Protein AF-A0A0C2MHC3-F1 (afdb_monomer)

Sequence (110 aa):
MTCSKAQGFFVLFLKLIKSSDILVSFDLDQLIDSIQKCISYEPNKVLFINENGMYNFYNYCRNHMTNITSKFWNLCIKIFEEVYVERSSLCPVKLTENVKEIMNNYSFHK

Solvent-accessible surface area (backbone atoms only — not comparable to full-atom values): 6542 Å² total; per-residue (Å²): 133,72,50,79,82,46,48,64,57,49,55,51,49,55,53,51,36,64,43,89,74,74,78,82,90,67,64,61,68,61,48,51,57,48,49,57,52,47,41,72,31,64,72,47,33,42,52,37,60,45,65,38,38,68,62,30,44,46,65,53,41,56,96,65,38,86,87,42,50,69,60,52,52,53,51,51,47,46,64,74,70,73,49,94,67,62,71,84,72,51,49,70,68,42,47,52,50,46,51,50,52,52,46,61,75,58,70,73,77,121

Structure (mmCIF, N/CA/C/O backbone):
data_AF-A0A0C2MHC3-F1
#
_entry.id   AF-A0A0C2MHC3-F1
#
loop_
_atom_site.group_PDB
_atom_site.id
_atom_site.type_symbol
_atom_s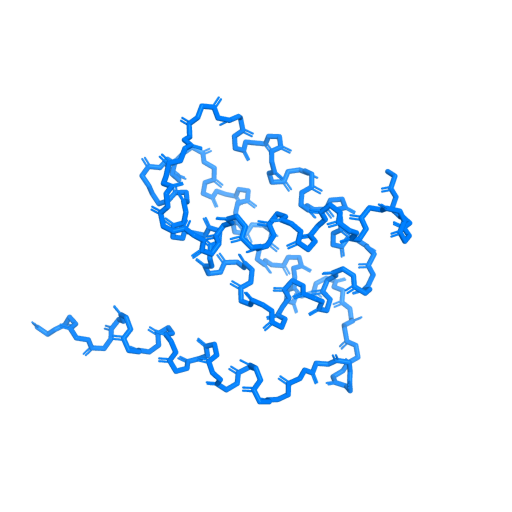ite.label_atom_id
_atom_site.label_alt_id
_atom_site.label_comp_id
_atom_site.label_asym_id
_atom_site.label_entity_id
_atom_site.label_seq_id
_atom_site.pdbx_PDB_ins_code
_atom_site.Cartn_x
_atom_site.Cartn_y
_atom_site.Cartn_z
_atom_site.occupancy
_atom_site.B_iso_or_equiv
_atom_site.auth_seq_id
_atom_site.auth_comp_id
_atom_site.auth_asym_id
_atom_site.auth_atom_id
_atom_site.pdbx_PDB_model_num
ATOM 1 N N . MET A 1 1 ? -9.801 12.149 -9.597 1.00 44.53 1 MET A N 1
ATOM 2 C CA . MET A 1 1 ? -11.175 11.681 -9.319 1.00 44.53 1 MET A CA 1
ATOM 3 C C . MET A 1 1 ? -11.137 10.938 -7.986 1.00 44.53 1 MET A C 1
ATOM 5 O O . MET A 1 1 ? -10.741 9.785 -7.953 1.00 44.53 1 MET A O 1
ATOM 9 N N . THR A 1 2 ? -11.396 11.631 -6.878 1.00 54.72 2 THR A N 1
ATOM 10 C CA . THR A 1 2 ? -11.173 11.146 -5.499 1.00 54.72 2 THR A CA 1
ATOM 11 C C . THR A 1 2 ? -12.511 11.032 -4.772 1.00 54.72 2 THR A C 1
ATOM 13 O O . THR A 1 2 ? -12.839 11.839 -3.908 1.00 54.72 2 THR A O 1
ATOM 16 N N . CYS A 1 3 ? -13.341 10.084 -5.204 1.00 65.94 3 CYS A N 1
ATOM 17 C CA . CYS A 1 3 ? -14.658 9.827 -4.620 1.00 65.94 3 CYS A CA 1
ATOM 18 C C . CYS A 1 3 ? -14.883 8.320 -4.446 1.00 65.94 3 CYS A C 1
ATOM 20 O O . CYS A 1 3 ? -14.125 7.518 -4.995 1.00 65.94 3 CYS A O 1
ATOM 22 N N . SER A 1 4 ? -15.942 7.937 -3.727 1.00 68.75 4 SER A N 1
ATOM 23 C CA . SER A 1 4 ? -16.347 6.543 -3.460 1.00 68.75 4 SER A CA 1
ATOM 24 C C . SER A 1 4 ? -16.314 5.618 -4.687 1.00 68.75 4 SER A C 1
ATOM 26 O O . SER A 1 4 ? -16.026 4.432 -4.564 1.00 68.75 4 SER A O 1
ATOM 28 N N . LYS A 1 5 ? -16.510 6.160 -5.897 1.00 71.56 5 LYS A N 1
ATOM 29 C CA . LYS A 1 5 ? -16.413 5.417 -7.167 1.00 71.56 5 LYS A CA 1
ATOM 30 C C . LYS A 1 5 ? -15.029 4.799 -7.414 1.00 71.56 5 LYS A C 1
ATOM 32 O O . LYS A 1 5 ? -14.943 3.743 -8.029 1.00 71.56 5 LYS A O 1
ATOM 37 N N . ALA A 1 6 ? -13.954 5.428 -6.934 1.00 79.38 6 ALA A N 1
ATOM 38 C CA . ALA A 1 6 ? -12.589 4.917 -7.076 1.00 79.38 6 ALA A CA 1
ATOM 39 C C . ALA A 1 6 ? -12.231 3.857 -6.019 1.00 79.38 6 ALA A C 1
ATOM 41 O O . ALA A 1 6 ? -11.255 3.132 -6.192 1.00 79.38 6 ALA A O 1
ATOM 42 N N . GLN A 1 7 ? -13.018 3.733 -4.944 1.00 84.56 7 GLN A N 1
ATOM 43 C CA . GLN A 1 7 ? -12.733 2.809 -3.845 1.00 84.56 7 GLN A CA 1
ATOM 44 C C . GLN A 1 7 ? -12.787 1.347 -4.303 1.00 84.56 7 GLN A C 1
ATOM 46 O O . GLN A 1 7 ? -11.919 0.563 -3.938 1.00 84.56 7 GLN A O 1
ATOM 51 N N . GLY A 1 8 ? -13.751 0.987 -5.158 1.00 86.38 8 GLY A N 1
ATOM 52 C CA . GLY A 1 8 ? -13.845 -0.368 -5.712 1.00 86.38 8 GLY A CA 1
ATOM 53 C C . GLY A 1 8 ? -12.607 -0.756 -6.525 1.00 86.38 8 GLY A C 1
ATOM 54 O O . GLY A 1 8 ? -12.047 -1.832 -6.324 1.00 86.38 8 GLY A O 1
ATOM 55 N N . PHE A 1 9 ? -12.125 0.152 -7.378 1.00 86.12 9 PHE A N 1
ATOM 56 C CA . PHE A 1 9 ? -10.872 -0.046 -8.111 1.00 86.12 9 PHE A CA 1
ATOM 57 C C . PHE A 1 9 ? -9.681 -0.174 -7.159 1.00 86.12 9 PHE A C 1
ATOM 59 O O . PHE A 1 9 ? -8.845 -1.055 -7.326 1.00 86.12 9 PHE A O 1
ATOM 66 N N . PHE A 1 10 ? -9.625 0.663 -6.126 1.00 88.19 10 PHE A N 1
ATOM 67 C CA . PHE A 1 10 ? -8.535 0.647 -5.160 1.00 88.19 10 PHE A CA 1
ATOM 68 C C . PHE A 1 10 ? -8.491 -0.651 -4.334 1.00 88.19 10 PHE A C 1
ATOM 70 O O . PHE A 1 10 ? -7.416 -1.189 -4.090 1.00 88.19 10 PHE A O 1
ATOM 77 N N . VAL A 1 11 ? -9.651 -1.219 -3.985 1.00 90.69 11 VAL A N 1
ATOM 78 C CA . VAL A 1 11 ? -9.752 -2.556 -3.371 1.00 90.69 11 VAL A CA 1
ATOM 79 C C . VAL A 1 11 ? -9.212 -3.638 -4.311 1.00 90.69 11 VAL A C 1
ATOM 81 O O . VAL A 1 11 ? -8.486 -4.524 -3.867 1.00 90.69 11 VAL A O 1
ATOM 84 N N . LEU A 1 12 ? -9.557 -3.588 -5.603 1.00 90.38 12 LEU A N 1
ATOM 85 C CA . LEU A 1 12 ? -9.036 -4.536 -6.595 1.00 90.38 12 LEU A CA 1
ATOM 86 C C . LEU A 1 12 ? -7.520 -4.400 -6.756 1.00 90.38 12 LEU A C 1
ATOM 88 O O . LEU A 1 12 ? -6.819 -5.406 -6.772 1.00 90.38 12 LEU A O 1
ATOM 92 N N . PHE A 1 13 ? -7.018 -3.167 -6.803 1.00 90.12 13 PHE A N 1
ATOM 93 C CA . PHE A 1 13 ? -5.590 -2.876 -6.844 1.00 90.12 13 PHE A CA 1
ATOM 94 C C . PHE A 1 13 ? -4.851 -3.451 -5.627 1.00 90.12 13 PHE A C 1
ATOM 96 O O . PHE A 1 13 ? -3.838 -4.122 -5.796 1.00 90.12 13 PHE A O 1
ATOM 103 N N . LEU A 1 14 ? -5.377 -3.264 -4.414 1.00 92.25 14 LEU A N 1
ATOM 104 C CA . LEU A 1 14 ? -4.791 -3.825 -3.192 1.00 92.25 14 LEU A CA 1
ATOM 105 C C . LEU A 1 14 ? -4.730 -5.358 -3.218 1.00 92.25 14 LEU A C 1
ATOM 107 O O . LEU A 1 14 ? -3.743 -5.946 -2.783 1.00 92.25 14 LEU A O 1
ATOM 111 N N . LYS A 1 15 ? -5.760 -6.011 -3.766 1.00 91.44 15 LYS A N 1
ATOM 112 C CA . LYS A 1 15 ? -5.753 -7.466 -3.975 1.00 91.44 15 LYS A CA 1
ATOM 113 C C . LYS A 1 15 ? -4.710 -7.890 -5.008 1.00 91.44 15 LYS A C 1
ATOM 115 O O . LYS A 1 15 ? -4.040 -8.893 -4.791 1.00 91.44 15 LYS A O 1
ATOM 120 N N . LEU A 1 16 ? -4.562 -7.125 -6.091 1.00 89.12 16 LEU A N 1
ATOM 121 C CA . LEU A 1 16 ? -3.579 -7.385 -7.143 1.00 89.12 16 LEU A CA 1
ATOM 122 C C . LEU A 1 16 ? -2.148 -7.324 -6.601 1.00 89.12 16 LEU A C 1
ATOM 124 O O . LEU A 1 16 ? -1.399 -8.276 -6.769 1.00 89.12 16 LEU A O 1
ATOM 128 N N . ILE A 1 17 ? -1.771 -6.254 -5.898 1.00 89.56 17 ILE A N 1
ATOM 129 C CA . ILE A 1 17 ? -0.399 -6.128 -5.366 1.00 89.56 17 ILE A CA 1
ATOM 130 C C . ILE A 1 17 ? -0.085 -7.140 -4.257 1.00 89.56 17 ILE A C 1
ATOM 132 O O . ILE A 1 17 ? 1.076 -7.334 -3.914 1.00 89.56 17 ILE A O 1
ATOM 136 N N . LYS A 1 18 ? -1.114 -7.774 -3.681 1.00 88.81 18 LYS A N 1
ATOM 137 C CA . LYS A 1 18 ? -0.972 -8.873 -2.720 1.00 88.81 18 LYS A CA 1
ATOM 138 C C . LYS A 1 18 ? -0.809 -10.233 -3.406 1.00 88.81 18 LYS A C 1
ATOM 140 O O . LYS A 1 18 ? -0.285 -11.157 -2.792 1.00 88.81 18 LYS A O 1
ATOM 145 N N . SER A 1 19 ? -1.254 -10.378 -4.657 1.00 82.19 19 SER A N 1
ATOM 146 C CA . SER A 1 19 ? -0.963 -11.570 -5.453 1.00 82.19 19 SER A CA 1
ATOM 147 C C . SER A 1 19 ? 0.467 -11.499 -5.982 1.00 82.19 19 SER A C 1
ATOM 149 O O . SER A 1 19 ? 0.867 -10.506 -6.581 1.00 82.19 19 SER A O 1
ATOM 151 N N . SER A 1 20 ? 1.243 -12.556 -5.754 1.00 65.06 20 SER A N 1
ATOM 152 C CA . SER A 1 20 ? 2.667 -12.649 -6.109 1.00 65.06 20 SER A CA 1
ATOM 153 C C . SER A 1 20 ? 2.941 -12.732 -7.617 1.00 65.06 20 SER A C 1
ATOM 155 O O . SER A 1 20 ? 4.089 -12.925 -8.018 1.00 65.06 20 SER A O 1
ATOM 157 N N . ASP A 1 21 ? 1.908 -12.616 -8.452 1.00 69.50 21 ASP A N 1
ATOM 158 C CA . ASP A 1 21 ? 2.024 -12.673 -9.903 1.00 69.50 21 ASP A CA 1
ATOM 159 C C . ASP A 1 21 ? 2.518 -11.324 -10.423 1.00 69.50 21 ASP A C 1
ATOM 161 O O . ASP A 1 21 ? 1.759 -10.387 -10.675 1.00 69.50 21 ASP A O 1
ATOM 165 N N . ILE A 1 22 ? 3.841 -11.233 -10.552 1.00 65.56 22 ILE A N 1
ATOM 166 C CA . ILE A 1 22 ? 4.545 -10.073 -11.092 1.00 65.56 22 ILE A CA 1
ATOM 167 C C . ILE A 1 22 ? 4.185 -9.940 -12.577 1.00 65.56 22 ILE A C 1
ATOM 169 O O . ILE A 1 22 ? 4.819 -10.520 -13.456 1.00 65.56 22 ILE A O 1
ATOM 173 N N . LEU A 1 23 ? 3.164 -9.141 -12.865 1.00 65.25 23 LEU A N 1
ATOM 174 C CA . LEU A 1 23 ? 2.857 -8.654 -14.204 1.00 65.25 23 LEU A CA 1
ATOM 1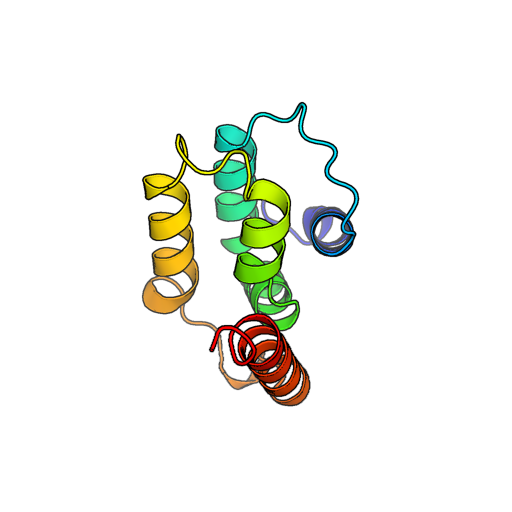75 C C . LEU A 1 23 ? 3.331 -7.205 -14.264 1.00 65.25 23 LEU A C 1
ATOM 177 O O . LEU A 1 23 ? 2.601 -6.298 -13.868 1.00 65.25 23 LEU A O 1
ATOM 181 N N . VAL A 1 24 ? 4.567 -6.948 -14.694 1.00 63.38 24 VAL A N 1
ATOM 182 C CA . VAL A 1 24 ? 5.073 -5.565 -14.751 1.00 63.38 24 VAL A CA 1
ATOM 183 C C . VAL A 1 24 ? 5.459 -5.194 -16.176 1.00 63.38 24 VAL A C 1
ATOM 185 O O . VAL A 1 24 ? 6.622 -5.193 -16.561 1.00 63.38 24 VAL A O 1
ATOM 188 N N . SER A 1 25 ? 4.434 -4.837 -16.951 1.00 71.12 25 SER A N 1
ATOM 189 C CA . SER A 1 25 ? 4.552 -3.963 -18.126 1.00 71.12 25 SER A CA 1
ATOM 190 C C . SER A 1 25 ? 4.004 -2.552 -17.850 1.00 71.12 25 SER A C 1
ATOM 192 O O . SER A 1 25 ? 3.761 -1.794 -18.786 1.00 71.12 25 SER A O 1
ATOM 194 N N . PHE A 1 26 ? 3.732 -2.211 -16.585 1.00 76.38 26 PHE A N 1
ATOM 195 C CA . PHE A 1 26 ? 3.112 -0.941 -16.202 1.00 76.38 26 PHE A CA 1
ATOM 196 C C . PHE A 1 26 ? 4.156 0.135 -15.907 1.00 76.38 26 PHE A C 1
ATOM 198 O O . PHE A 1 26 ? 5.216 -0.144 -15.347 1.00 76.38 26 PHE A O 1
ATOM 205 N N . ASP A 1 27 ? 3.812 1.380 -16.227 1.00 86.44 27 ASP A N 1
ATOM 206 C CA . ASP A 1 27 ? 4.575 2.551 -15.812 1.00 86.44 27 ASP A CA 1
ATOM 207 C C . ASP A 1 27 ? 4.405 2.772 -14.298 1.00 86.44 27 ASP A C 1
ATOM 209 O O . ASP A 1 27 ? 3.366 3.239 -13.818 1.00 86.44 27 ASP A O 1
ATOM 213 N N . LEU A 1 28 ? 5.431 2.391 -13.534 1.00 86.88 28 LEU A N 1
ATOM 214 C CA . LEU A 1 28 ? 5.439 2.500 -12.075 1.00 86.88 28 LEU A CA 1
ATOM 215 C C . LEU A 1 28 ? 5.404 3.948 -11.583 1.00 86.88 28 LEU A C 1
ATOM 217 O O . LEU A 1 28 ? 4.917 4.205 -10.481 1.00 86.88 28 LEU A O 1
ATOM 221 N N . ASP A 1 29 ? 5.892 4.886 -12.391 1.00 87.94 29 ASP A N 1
ATOM 222 C CA . ASP A 1 29 ? 5.889 6.306 -12.066 1.00 87.94 29 ASP A CA 1
ATOM 223 C C . ASP A 1 29 ? 4.449 6.834 -12.023 1.00 87.94 29 ASP A C 1
ATOM 225 O O . ASP A 1 29 ? 3.993 7.384 -11.015 1.00 87.94 29 ASP A O 1
ATOM 229 N N . GLN A 1 30 ? 3.686 6.534 -13.079 1.00 89.25 30 GLN A N 1
ATOM 230 C CA . GLN A 1 30 ? 2.259 6.856 -13.163 1.00 89.25 30 GLN A CA 1
ATOM 231 C C . GLN A 1 30 ? 1.426 6.110 -12.119 1.00 89.25 30 GLN A C 1
ATOM 233 O O . GLN A 1 30 ? 0.421 6.638 -11.624 1.00 89.25 30 GLN A O 1
ATOM 238 N N . LEU A 1 31 ? 1.825 4.884 -11.770 1.00 89.19 31 LEU A N 1
ATOM 239 C CA . LEU A 1 31 ? 1.150 4.103 -10.741 1.00 89.19 31 LEU A CA 1
ATOM 240 C C . LEU A 1 31 ? 1.299 4.753 -9.362 1.00 89.19 31 LEU A C 1
ATOM 242 O O . LEU A 1 31 ? 0.294 4.920 -8.672 1.00 89.19 31 LEU A O 1
ATOM 246 N N . ILE A 1 32 ? 2.506 5.186 -8.979 1.00 90.62 32 ILE A N 1
ATOM 247 C CA . ILE A 1 32 ? 2.723 5.908 -7.714 1.00 90.62 32 ILE A CA 1
ATOM 248 C C . ILE A 1 32 ? 1.909 7.202 -7.681 1.00 90.62 32 ILE A C 1
ATOM 250 O O . ILE A 1 32 ? 1.221 7.465 -6.692 1.00 90.62 32 IL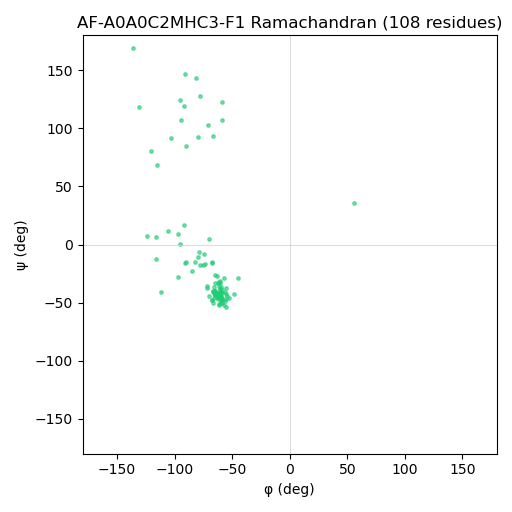E A O 1
ATOM 254 N N . ASP A 1 33 ? 1.915 7.977 -8.766 1.00 90.75 33 ASP A N 1
ATOM 255 C CA . ASP A 1 33 ? 1.134 9.213 -8.853 1.00 90.75 33 ASP A CA 1
ATOM 256 C C . ASP A 1 33 ? -0.379 8.941 -8.714 1.00 90.75 33 ASP A C 1
ATOM 258 O O . ASP A 1 33 ? -1.119 9.729 -8.113 1.00 90.75 33 ASP A O 1
ATOM 262 N N . SER A 1 34 ? -0.852 7.808 -9.242 1.00 90.44 34 SER A N 1
ATOM 263 C CA . SER A 1 34 ? -2.245 7.365 -9.118 1.00 90.44 34 SER A CA 1
ATOM 264 C C . SER A 1 34 ? -2.585 6.936 -7.694 1.00 90.44 34 SER A C 1
ATOM 266 O O . SER A 1 34 ? -3.613 7.359 -7.164 1.00 90.44 34 SER A O 1
ATOM 268 N N . ILE A 1 35 ? -1.704 6.172 -7.039 1.00 91.38 35 ILE A N 1
ATOM 269 C CA . ILE A 1 35 ? -1.853 5.801 -5.627 1.00 91.38 35 ILE A CA 1
ATOM 270 C C . ILE A 1 35 ? -1.912 7.062 -4.772 1.00 91.38 35 ILE A C 1
ATOM 272 O O . ILE A 1 35 ? -2.846 7.197 -3.984 1.00 91.38 35 ILE A O 1
ATOM 276 N N . GLN A 1 36 ? -0.993 8.014 -4.978 1.00 91.00 36 GLN A N 1
ATOM 277 C CA . GLN A 1 36 ? -0.953 9.277 -4.238 1.00 91.00 36 GLN A CA 1
ATOM 278 C C . GLN A 1 36 ? -2.284 10.037 -4.343 1.00 91.00 36 GLN A C 1
ATOM 280 O O . GLN A 1 36 ? -2.790 10.547 -3.343 1.00 91.00 36 GLN A O 1
ATOM 285 N N . LYS A 1 37 ? -2.887 10.082 -5.537 1.00 89.19 37 LYS A N 1
ATOM 286 C CA . LYS A 1 37 ? -4.221 10.671 -5.736 1.00 89.19 37 LYS A CA 1
ATOM 287 C C . LYS A 1 37 ? -5.313 9.863 -5.033 1.00 89.19 37 LYS A C 1
ATOM 289 O O . LYS A 1 37 ? -6.218 10.451 -4.460 1.00 89.19 37 LYS A O 1
ATOM 294 N N . CYS A 1 38 ? -5.263 8.533 -5.061 1.00 90.06 38 CYS A N 1
ATOM 295 C CA . CYS A 1 38 ? -6.268 7.696 -4.404 1.00 90.06 38 CYS A CA 1
ATOM 296 C C . CYS A 1 38 ? -6.258 7.850 -2.880 1.00 90.06 38 CYS A C 1
ATOM 298 O O . CYS A 1 38 ? -7.333 7.966 -2.290 1.00 90.06 38 CYS A O 1
ATOM 300 N N . ILE A 1 39 ? -5.077 7.884 -2.259 1.00 89.38 39 ILE A N 1
ATOM 301 C CA . ILE A 1 39 ? -4.919 7.999 -0.800 1.00 89.38 39 ILE A CA 1
ATOM 302 C C . ILE A 1 39 ? -5.103 9.428 -0.277 1.00 89.38 39 ILE A C 1
ATOM 304 O O . ILE A 1 39 ? -5.122 9.631 0.932 1.00 89.38 39 ILE A O 1
ATOM 308 N N . SER A 1 40 ? -5.258 10.432 -1.147 1.00 88.00 40 SER A N 1
ATOM 309 C CA . SER A 1 40 ? -5.667 11.766 -0.692 1.00 88.00 40 SER A CA 1
ATOM 310 C C . SER A 1 40 ? -7.109 11.770 -0.164 1.00 88.00 40 SER A C 1
ATOM 312 O O . SER A 1 40 ? -7.527 12.728 0.477 1.00 88.00 40 SER A O 1
ATOM 314 N N . TYR A 1 41 ? -7.885 10.717 -0.452 1.00 87.75 41 TYR A N 1
ATOM 315 C CA . TYR A 1 41 ? -9.173 10.453 0.175 1.00 87.75 41 TYR A CA 1
ATOM 316 C C . TYR A 1 41 ? -8.976 9.556 1.401 1.00 87.75 41 TYR A C 1
ATOM 318 O O . TYR A 1 41 ? -8.498 8.427 1.275 1.00 87.75 41 TYR A O 1
ATOM 326 N N . GLU A 1 42 ? -9.356 10.052 2.579 1.00 88.38 42 GLU A N 1
ATOM 327 C CA . GLU A 1 42 ? -9.052 9.415 3.870 1.00 88.38 42 GLU A CA 1
ATOM 328 C C . GLU A 1 42 ? -9.506 7.942 3.959 1.00 88.38 42 GLU A C 1
ATOM 330 O O . GLU A 1 42 ? -8.662 7.105 4.288 1.00 88.38 42 GLU A O 1
ATOM 335 N N . PRO A 1 43 ? -10.720 7.549 3.518 1.00 89.81 43 PRO A N 1
ATOM 336 C CA . PRO A 1 43 ? -11.133 6.144 3.569 1.00 89.81 43 PRO A CA 1
ATOM 337 C C . PRO A 1 43 ? -10.266 5.209 2.721 1.00 89.81 43 PRO A C 1
ATOM 339 O O . PRO A 1 43 ? -10.028 4.059 3.092 1.00 89.81 43 PRO A O 1
ATOM 342 N N . ASN A 1 44 ? -9.751 5.695 1.587 1.00 90.62 44 ASN A N 1
ATOM 343 C CA . ASN A 1 44 ? -8.811 4.924 0.777 1.00 90.62 44 ASN A CA 1
ATOM 344 C C . ASN A 1 44 ? -7.452 4.829 1.471 1.00 90.62 44 ASN A C 1
ATOM 346 O O . ASN A 1 44 ? -6.824 3.777 1.423 1.00 90.62 44 ASN A O 1
ATOM 350 N N . LYS A 1 45 ? -6.999 5.895 2.141 1.00 90.31 45 LYS A N 1
ATOM 351 C CA . LYS A 1 45 ? -5.761 5.872 2.928 1.00 90.31 45 LYS A CA 1
ATOM 352 C C . LYS A 1 45 ? -5.846 4.864 4.075 1.00 90.31 45 LYS A C 1
ATOM 354 O O . LYS A 1 45 ? -4.942 4.046 4.223 1.00 90.31 45 LYS A O 1
ATOM 359 N N . VAL A 1 46 ? -6.943 4.874 4.834 1.00 91.44 46 VAL A N 1
ATOM 360 C CA . VAL A 1 46 ? -7.220 3.900 5.903 1.00 91.44 46 VAL A CA 1
ATOM 361 C C . VAL A 1 46 ? -7.181 2.481 5.360 1.00 91.44 46 VAL A C 1
ATOM 363 O O . VAL A 1 46 ? -6.510 1.616 5.922 1.00 91.44 46 VAL A O 1
ATOM 366 N N . LEU A 1 47 ? -7.866 2.243 4.240 1.00 92.25 47 LEU A N 1
ATOM 367 C CA . LEU A 1 47 ? -7.868 0.942 3.585 1.00 92.25 47 LEU A CA 1
ATOM 368 C C . LEU A 1 47 ? -6.451 0.526 3.164 1.00 92.25 47 LEU A C 1
ATOM 370 O O . LEU A 1 47 ? -6.048 -0.604 3.420 1.00 92.25 47 LEU A O 1
ATOM 374 N N . PHE A 1 48 ? -5.681 1.445 2.580 1.00 92.88 48 PHE A N 1
ATOM 375 C CA . PHE A 1 48 ? -4.306 1.195 2.155 1.00 92.88 48 PHE A CA 1
ATOM 376 C C . PHE A 1 48 ? -3.399 0.797 3.325 1.00 92.88 48 PHE A C 1
ATOM 378 O O . PHE A 1 48 ? -2.620 -0.144 3.203 1.00 92.88 48 PHE A O 1
ATOM 385 N N . ILE A 1 49 ? -3.518 1.477 4.469 1.00 92.69 49 ILE A N 1
ATOM 386 C CA . ILE A 1 49 ? -2.741 1.171 5.679 1.00 92.69 49 ILE A CA 1
ATOM 387 C C . ILE A 1 49 ? -3.159 -0.184 6.260 1.00 92.69 49 ILE A C 1
ATOM 389 O O . ILE A 1 49 ? -2.307 -1.025 6.550 1.00 92.69 49 ILE A O 1
ATOM 393 N N . ASN A 1 50 ? -4.467 -0.416 6.401 1.00 93.50 50 ASN A N 1
ATOM 394 C CA . ASN A 1 50 ? -5.003 -1.657 6.958 1.00 93.50 50 ASN A CA 1
ATOM 395 C C . ASN A 1 50 ? -4.606 -2.887 6.123 1.00 93.50 50 ASN A C 1
ATOM 397 O O . ASN A 1 50 ? -4.371 -3.946 6.692 1.00 93.50 50 ASN A O 1
ATOM 401 N N . GLU A 1 51 ? -4.482 -2.754 4.802 1.00 93.94 51 GLU A N 1
ATOM 402 C CA . GLU A 1 51 ? -4.082 -3.839 3.891 1.00 93.94 51 GLU A CA 1
ATOM 403 C C . GLU A 1 51 ? -2.566 -3.917 3.628 1.00 93.94 51 GLU A C 1
ATOM 405 O O . GLU A 1 51 ? -2.143 -4.538 2.653 1.00 93.94 51 GLU A O 1
ATOM 410 N N . ASN A 1 52 ? -1.731 -3.283 4.460 1.00 93.50 52 ASN A N 1
ATOM 411 C CA . ASN A 1 52 ? -0.269 -3.285 4.313 1.00 93.50 52 ASN A CA 1
ATOM 412 C C . ASN A 1 52 ? 0.212 -2.782 2.934 1.00 93.50 52 ASN A C 1
ATOM 414 O O . ASN A 1 52 ? 1.176 -3.290 2.358 1.00 93.50 52 ASN A O 1
ATOM 418 N N . GLY A 1 53 ? -0.487 -1.795 2.366 1.00 93.44 53 GLY A N 1
ATOM 419 C CA . GLY A 1 53 ? -0.370 -1.410 0.961 1.00 93.44 53 GLY A CA 1
ATOM 420 C C . GLY A 1 53 ? 1.049 -1.051 0.515 1.00 93.44 53 GLY A C 1
ATOM 421 O O . GLY A 1 53 ? 1.465 -1.493 -0.552 1.00 93.44 53 GLY A O 1
ATOM 422 N N . MET A 1 54 ? 1.826 -0.322 1.330 1.00 92.12 54 MET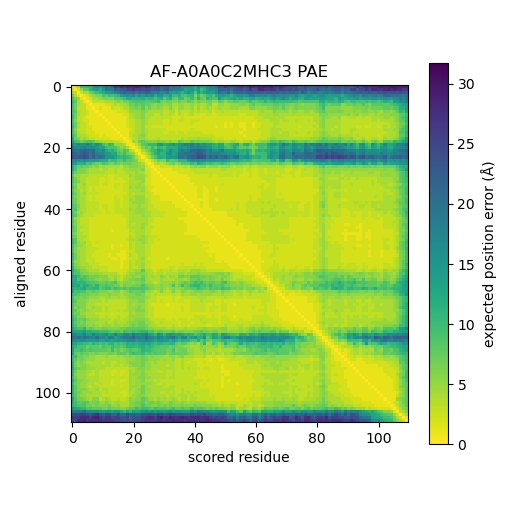 A N 1
ATOM 423 C CA . MET A 1 54 ? 3.222 0.011 0.987 1.00 92.12 54 MET A CA 1
ATOM 424 C C . MET A 1 54 ? 4.126 -1.221 0.929 1.00 92.12 54 MET A C 1
ATOM 426 O O . MET A 1 54 ? 4.973 -1.313 0.044 1.00 92.12 54 MET A O 1
ATOM 430 N N . TYR A 1 55 ? 3.949 -2.163 1.856 1.00 92.31 55 TYR A N 1
ATOM 431 C CA . TYR A 1 55 ? 4.733 -3.393 1.898 1.00 92.31 55 TYR A CA 1
ATOM 432 C C . TYR A 1 55 ? 4.422 -4.290 0.696 1.00 92.31 55 TYR A C 1
ATOM 434 O O . TYR A 1 55 ? 5.332 -4.714 -0.017 1.00 92.31 55 TYR A O 1
ATOM 442 N N . ASN A 1 56 ? 3.133 -4.499 0.419 1.00 92.19 56 ASN A N 1
ATOM 443 C CA . ASN A 1 56 ? 2.685 -5.279 -0.732 1.00 92.19 56 ASN A CA 1
ATOM 444 C C . ASN A 1 56 ? 3.132 -4.635 -2.050 1.00 92.19 56 ASN A C 1
ATOM 446 O O . ASN A 1 56 ? 3.657 -5.318 -2.923 1.00 92.19 56 ASN A O 1
ATOM 450 N N . PHE A 1 57 ? 3.030 -3.307 -2.163 1.00 91.25 57 PHE A N 1
ATOM 451 C CA . PHE A 1 57 ? 3.528 -2.573 -3.325 1.00 91.25 57 PHE A CA 1
ATOM 452 C C . PHE A 1 57 ? 5.042 -2.733 -3.508 1.00 91.25 57 PHE A C 1
ATOM 454 O O . PHE A 1 57 ? 5.499 -2.981 -4.621 1.00 91.25 57 PHE A O 1
ATOM 461 N N . TYR A 1 58 ? 5.826 -2.625 -2.430 1.00 89.75 58 TYR A N 1
ATOM 462 C CA . TYR A 1 58 ? 7.273 -2.835 -2.487 1.00 89.75 58 TYR A CA 1
ATOM 463 C C . TYR A 1 58 ? 7.620 -4.239 -2.987 1.00 89.75 58 TYR A C 1
ATOM 465 O O . TYR A 1 58 ? 8.453 -4.380 -3.880 1.00 89.75 58 TYR A O 1
ATOM 473 N N . ASN A 1 59 ? 6.964 -5.269 -2.447 1.00 88.69 59 ASN A N 1
ATOM 474 C CA . ASN A 1 59 ? 7.193 -6.651 -2.860 1.00 88.69 59 ASN A CA 1
ATOM 475 C C . ASN A 1 59 ? 6.807 -6.878 -4.325 1.00 88.69 59 ASN A C 1
ATOM 477 O O . ASN A 1 59 ? 7.588 -7.468 -5.070 1.00 88.69 59 ASN A O 1
ATOM 481 N N . TYR A 1 60 ? 5.649 -6.361 -4.742 1.00 87.19 60 TYR A N 1
ATOM 482 C CA . TYR A 1 60 ? 5.163 -6.446 -6.119 1.00 87.19 60 TYR A CA 1
ATOM 483 C C . TYR A 1 60 ? 6.131 -5.782 -7.112 1.00 87.19 60 TYR A C 1
ATOM 485 O O . TYR A 1 60 ? 6.414 -6.318 -8.181 1.00 87.19 60 TYR A O 1
ATOM 493 N N . CYS A 1 61 ? 6.698 -4.631 -6.739 1.00 85.31 61 CYS A N 1
ATOM 494 C CA . CYS A 1 61 ? 7.567 -3.832 -7.602 1.00 85.31 61 CYS A CA 1
ATOM 495 C C . CYS A 1 61 ? 9.067 -4.104 -7.414 1.00 85.31 61 CYS A C 1
ATOM 497 O O . CYS A 1 61 ? 9.869 -3.454 -8.085 1.00 85.31 61 CYS A O 1
ATOM 499 N N . ARG A 1 62 ? 9.479 -5.021 -6.523 1.00 84.88 62 ARG A N 1
ATOM 500 C CA . ARG A 1 62 ? 10.857 -5.125 -5.992 1.00 84.88 62 ARG A CA 1
ATOM 501 C C . ARG A 1 62 ? 11.949 -5.098 -7.065 1.00 84.88 62 ARG A C 1
ATOM 503 O O . ARG A 1 62 ? 12.936 -4.384 -6.908 1.00 84.88 62 ARG A O 1
ATOM 510 N N . ASN A 1 63 ? 11.745 -5.814 -8.170 1.00 82.56 63 ASN A N 1
ATOM 511 C CA . ASN A 1 63 ? 12.713 -5.931 -9.269 1.00 82.56 63 ASN A CA 1
ATOM 512 C C . ASN A 1 63 ? 12.824 -4.672 -10.154 1.00 82.56 63 ASN A C 1
ATOM 514 O O . ASN A 1 63 ? 13.710 -4.589 -10.998 1.00 82.56 63 ASN A O 1
ATOM 518 N N . HIS A 1 64 ? 11.947 -3.688 -9.958 1.00 82.50 64 HIS A N 1
ATOM 519 C CA . HIS A 1 64 ? 11.815 -2.488 -10.787 1.00 82.50 64 HIS A CA 1
ATOM 520 C C . HIS A 1 64 ? 11.960 -1.181 -9.977 1.00 82.50 64 HIS A C 1
ATOM 522 O O . HIS A 1 64 ? 11.749 -0.088 -10.503 1.00 82.50 64 HIS A O 1
ATOM 528 N N . MET A 1 65 ? 12.335 -1.268 -8.694 1.00 80.75 65 MET A N 1
ATOM 529 C CA . MET A 1 65 ? 12.355 -0.129 -7.762 1.00 80.75 65 MET A CA 1
ATOM 530 C C . MET A 1 65 ? 13.499 0.873 -7.980 1.00 80.75 65 MET A C 1
ATOM 532 O O . MET A 1 65 ? 13.423 1.995 -7.471 1.00 80.75 65 MET A O 1
ATOM 536 N N . THR A 1 66 ? 14.552 0.516 -8.724 1.00 81.50 66 THR A N 1
ATOM 537 C CA . THR A 1 66 ? 15.767 1.346 -8.857 1.00 81.50 66 THR A CA 1
ATOM 538 C C . THR A 1 66 ? 15.466 2.765 -9.338 1.00 81.50 66 THR A C 1
ATOM 540 O O . THR A 1 66 ? 16.050 3.718 -8.831 1.00 81.50 66 THR A O 1
ATOM 543 N N . ASN A 1 67 ? 14.496 2.925 -10.242 1.00 80.06 67 ASN A N 1
ATOM 544 C CA . ASN A 1 67 ? 14.192 4.216 -10.866 1.00 80.06 67 ASN A CA 1
ATOM 545 C C . ASN A 1 67 ? 13.137 5.035 -10.103 1.00 80.06 67 ASN A C 1
ATOM 547 O O . ASN A 1 67 ? 13.015 6.234 -10.325 1.00 80.06 67 ASN A O 1
ATOM 551 N N . ILE A 1 68 ? 12.390 4.409 -9.189 1.00 86.38 68 ILE A N 1
ATOM 552 C CA . ILE A 1 68 ? 11.260 5.033 -8.477 1.00 86.38 68 ILE A CA 1
ATOM 553 C C . ILE A 1 68 ? 11.489 5.151 -6.967 1.00 86.38 68 ILE A C 1
ATOM 555 O O . ILE A 1 68 ? 10.591 5.560 -6.233 1.00 86.38 68 ILE A O 1
ATOM 559 N N . THR A 1 69 ? 12.693 4.822 -6.489 1.00 88.56 69 THR A N 1
ATOM 560 C CA . THR A 1 69 ? 13.025 4.772 -5.054 1.00 88.56 69 THR A CA 1
ATOM 561 C C . THR A 1 69 ? 12.671 6.077 -4.334 1.00 88.56 69 THR A C 1
ATOM 563 O O . THR A 1 69 ? 12.024 6.044 -3.292 1.00 88.56 69 THR A O 1
ATOM 566 N N . SER A 1 70 ? 13.022 7.236 -4.904 1.00 90.44 70 SER A N 1
ATOM 567 C CA . SER A 1 70 ? 12.699 8.538 -4.297 1.00 90.44 70 SER A CA 1
ATOM 568 C C . SER A 1 70 ? 11.187 8.778 -4.201 1.00 90.44 70 SER A C 1
ATOM 570 O O . SER A 1 70 ? 10.694 9.165 -3.143 1.00 90.44 70 SER A O 1
ATOM 572 N N . LYS A 1 71 ? 10.427 8.488 -5.265 1.00 90.31 71 LYS A N 1
ATOM 573 C CA . LYS A 1 71 ? 8.965 8.639 -5.256 1.00 90.31 71 LYS A CA 1
ATOM 574 C C . LYS A 1 71 ? 8.291 7.689 -4.273 1.00 90.31 71 LYS A C 1
ATOM 576 O O . LYS A 1 71 ? 7.366 8.095 -3.576 1.00 90.31 71 LYS A O 1
ATOM 581 N N . PHE A 1 72 ? 8.773 6.453 -4.185 1.00 91.19 72 PHE A N 1
ATOM 582 C CA . PHE A 1 72 ? 8.295 5.486 -3.205 1.00 91.19 72 PHE A CA 1
ATOM 583 C C . PHE A 1 72 ? 8.503 5.988 -1.770 1.00 91.19 72 PHE A C 1
ATOM 585 O O . PHE A 1 72 ? 7.563 5.976 -0.978 1.00 91.19 72 PHE A O 1
ATOM 592 N N . TRP A 1 73 ? 9.696 6.497 -1.446 1.00 90.50 73 TRP A N 1
ATOM 593 C CA . TRP A 1 73 ? 9.969 7.068 -0.124 1.00 90.50 73 TRP A CA 1
ATOM 594 C C . TRP A 1 73 ? 9.100 8.286 0.178 1.00 90.50 73 TRP A C 1
ATOM 596 O O . TRP A 1 73 ? 8.537 8.378 1.268 1.00 90.50 73 TRP A O 1
ATOM 606 N N . ASN A 1 74 ? 8.912 9.173 -0.799 1.00 90.94 74 ASN A N 1
ATOM 607 C CA . ASN A 1 74 ? 8.009 10.311 -0.650 1.00 90.94 74 ASN A CA 1
ATOM 608 C C . ASN A 1 74 ? 6.566 9.851 -0.390 1.00 90.94 74 ASN A C 1
ATOM 610 O O . ASN A 1 74 ? 5.867 10.452 0.422 1.00 90.94 74 ASN A O 1
ATOM 614 N N . LEU A 1 75 ? 6.113 8.772 -1.036 1.00 91.00 75 LEU A N 1
ATOM 615 C CA . LEU A 1 75 ? 4.792 8.200 -0.784 1.00 91.00 75 LEU A CA 1
ATOM 616 C C . LEU A 1 75 ? 4.678 7.629 0.640 1.00 91.00 75 LEU A C 1
ATOM 618 O O . LEU A 1 75 ? 3.666 7.873 1.296 1.00 91.00 75 LEU A O 1
ATOM 622 N N . CYS A 1 76 ? 5.709 6.934 1.142 1.00 90.00 76 CYS A N 1
ATOM 623 C CA . CYS A 1 76 ? 5.766 6.494 2.542 1.00 90.00 76 CYS A CA 1
ATOM 624 C C . CYS A 1 76 ? 5.588 7.685 3.491 1.00 90.00 76 CYS A C 1
ATOM 626 O O . CYS A 1 76 ? 4.683 7.675 4.322 1.00 90.00 76 CYS A O 1
ATOM 628 N N . ILE A 1 77 ? 6.411 8.725 3.328 1.00 88.62 77 ILE A N 1
ATOM 629 C C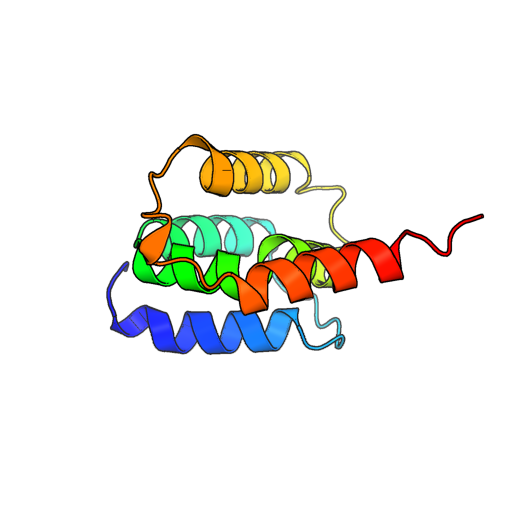A . ILE A 1 77 ? 6.379 9.935 4.162 1.00 88.62 77 ILE A CA 1
ATOM 630 C C . ILE A 1 77 ? 4.976 10.549 4.158 1.00 88.62 77 ILE A C 1
ATOM 632 O O . ILE A 1 77 ? 4.390 10.766 5.212 1.00 88.62 77 ILE A O 1
ATOM 636 N N . LYS A 1 78 ? 4.351 10.702 2.986 1.00 86.19 78 LYS A N 1
ATOM 637 C CA . LYS A 1 78 ? 2.978 11.225 2.869 1.00 86.19 78 LYS A CA 1
ATOM 638 C C . LYS A 1 78 ? 1.933 10.394 3.610 1.00 86.19 78 LYS A C 1
ATOM 640 O O . LYS A 1 78 ? 0.965 10.922 4.169 1.00 86.19 78 LYS A O 1
ATOM 645 N N . ILE A 1 79 ? 2.096 9.075 3.610 1.00 85.75 79 ILE A N 1
ATOM 646 C CA . ILE A 1 79 ? 1.182 8.173 4.309 1.00 85.75 79 ILE A CA 1
ATOM 647 C C . ILE A 1 79 ? 1.355 8.278 5.825 1.00 85.75 79 ILE A C 1
ATOM 649 O O . ILE A 1 79 ? 0.355 8.213 6.539 1.00 85.75 79 ILE A O 1
ATOM 653 N N . PHE A 1 80 ? 2.566 8.478 6.329 1.00 76.88 80 PHE A N 1
ATOM 654 C CA . PHE A 1 80 ? 2.809 8.456 7.772 1.00 76.88 80 PHE A CA 1
ATOM 655 C C . PHE A 1 80 ? 2.829 9.844 8.430 1.00 76.88 80 PHE A C 1
ATOM 657 O O . PHE A 1 80 ? 2.441 9.950 9.589 1.00 76.88 80 PHE A O 1
ATOM 664 N N . GLU A 1 81 ? 3.197 10.901 7.703 1.00 77.56 81 GLU A N 1
ATOM 665 C CA . GLU A 1 81 ? 3.435 12.241 8.260 1.00 77.56 81 GLU A CA 1
ATOM 666 C C . GLU A 1 81 ? 2.394 13.283 7.821 1.00 77.56 81 GLU A C 1
ATOM 668 O O . GLU A 1 81 ? 1.949 14.084 8.638 1.00 77.56 81 GLU A O 1
ATOM 673 N N . GLU A 1 82 ? 1.965 13.280 6.553 1.00 64.69 82 GLU A N 1
ATOM 674 C CA . GLU A 1 82 ? 1.235 14.433 5.988 1.00 64.69 82 GLU A CA 1
ATOM 675 C C . GLU A 1 82 ? -0.296 14.395 6.135 1.00 64.69 82 GLU A C 1
ATOM 677 O O . GLU A 1 82 ? -0.947 15.421 5.951 1.00 64.69 82 GLU A O 1
ATOM 682 N N . VAL A 1 83 ? -0.913 13.252 6.462 1.00 60.16 83 VAL A N 1
ATOM 683 C CA . VAL A 1 83 ? -2.382 13.197 6.624 1.00 60.16 83 VAL A CA 1
ATOM 684 C C . VAL A 1 83 ? -2.740 12.514 7.925 1.00 60.16 83 VAL A C 1
ATOM 686 O O . VAL A 1 83 ? -2.447 11.328 8.098 1.00 60.16 83 VAL A O 1
ATOM 689 N N . TYR A 1 84 ? -3.412 13.271 8.790 1.00 71.62 84 TYR A N 1
ATOM 690 C CA . TYR A 1 84 ? -4.029 12.792 10.015 1.00 71.62 84 TYR A CA 1
ATOM 691 C C . TYR A 1 84 ? -5.046 11.702 9.666 1.00 71.62 84 TYR A C 1
ATOM 693 O O . TYR A 1 84 ? -6.095 11.979 9.092 1.00 71.62 84 TYR A O 1
ATOM 701 N N . VAL A 1 85 ? -4.698 10.455 9.967 1.00 78.19 85 VAL A N 1
ATOM 702 C CA . VAL A 1 85 ? -5.649 9.347 9.968 1.00 78.19 85 VAL A CA 1
ATOM 703 C C . VAL A 1 85 ? -6.116 9.193 11.402 1.00 78.19 85 VAL A C 1
ATOM 705 O O . VAL A 1 85 ? -5.290 9.043 12.309 1.00 78.19 85 VAL A O 1
ATOM 708 N N . GLU A 1 86 ? -7.426 9.242 11.618 1.00 82.12 86 GLU A N 1
ATOM 709 C CA . GLU A 1 86 ? -7.969 8.965 12.939 1.00 82.12 86 GLU A CA 1
ATOM 710 C C . GLU A 1 86 ? -7.555 7.552 13.351 1.00 82.12 86 GLU A C 1
ATOM 712 O O . GLU A 1 86 ? -7.831 6.572 12.659 1.00 82.12 86 GLU A O 1
ATOM 717 N N . ARG A 1 87 ? -6.863 7.427 14.489 1.00 80.88 87 ARG A N 1
ATOM 718 C CA . ARG A 1 87 ? -6.382 6.121 14.969 1.00 80.88 87 ARG A CA 1
ATOM 719 C C . ARG A 1 87 ? -7.526 5.119 15.150 1.00 80.88 87 ARG A C 1
ATOM 721 O O . ARG A 1 87 ? -7.298 3.925 15.001 1.00 80.88 87 ARG A O 1
ATOM 728 N N . SER A 1 88 ? -8.734 5.605 15.438 1.00 86.81 88 SER A N 1
ATOM 729 C CA . SER A 1 88 ? -9.978 4.829 15.516 1.00 86.81 88 SER A CA 1
ATOM 730 C C . SER A 1 88 ? -10.392 4.189 14.190 1.00 86.81 88 SER A C 1
ATOM 732 O O . SER A 1 88 ? -11.043 3.148 14.212 1.00 86.81 88 SER A O 1
ATOM 734 N N . SER A 1 89 ? -10.009 4.768 13.050 1.00 89.44 89 SER A N 1
ATOM 735 C CA . SER A 1 89 ? -10.285 4.217 11.717 1.00 89.44 89 SER A CA 1
ATOM 736 C C . SER A 1 89 ? -9.346 3.061 11.352 1.00 89.44 89 SER A C 1
ATOM 738 O O . SER A 1 89 ? -9.631 2.276 10.443 1.00 89.44 89 SER A O 1
ATOM 740 N N . LEU A 1 90 ? -8.214 2.931 12.049 1.00 91.19 90 LEU A N 1
ATOM 741 C CA . LEU A 1 90 ? -7.267 1.842 11.839 1.00 91.19 90 LEU A CA 1
ATOM 742 C C . LEU A 1 90 ? -7.727 0.577 12.563 1.00 91.19 90 LEU A C 1
ATOM 744 O O . LEU A 1 90 ? -8.245 0.630 13.674 1.00 91.19 90 LEU A O 1
ATOM 748 N N . CYS A 1 91 ? -7.502 -0.580 11.943 1.00 93.44 91 CYS A N 1
ATOM 749 C CA . CYS A 1 91 ? -7.860 -1.876 12.506 1.00 93.44 91 CYS A CA 1
ATOM 750 C C . CYS A 1 91 ? -6.651 -2.480 13.243 1.00 93.44 91 CYS A C 1
ATOM 752 O O . CYS A 1 91 ? -5.728 -2.963 12.580 1.00 93.44 91 CYS A O 1
ATOM 754 N N . PRO A 1 92 ? -6.630 -2.525 14.592 1.00 93.06 92 PRO A N 1
ATOM 755 C CA . PRO A 1 92 ? -5.456 -2.991 15.337 1.00 93.06 92 PRO A CA 1
ATOM 756 C C . PRO A 1 92 ? -5.086 -4.448 15.042 1.00 93.06 92 PRO A C 1
ATOM 758 O O . PRO A 1 92 ? -3.907 -4.803 15.046 1.00 93.06 92 PRO A O 1
ATOM 761 N N . VAL A 1 93 ? -6.090 -5.285 14.752 1.00 96.38 93 VAL A N 1
ATOM 762 C CA . VAL A 1 93 ? -5.895 -6.691 14.372 1.00 96.38 93 VAL A CA 1
ATOM 763 C C . VAL A 1 93 ? -5.084 -6.777 13.080 1.00 96.38 93 VAL A C 1
ATOM 765 O O . VAL A 1 93 ? -4.021 -7.395 13.079 1.00 96.38 93 VAL A O 1
ATOM 768 N N . LYS A 1 94 ? -5.504 -6.059 12.030 1.00 9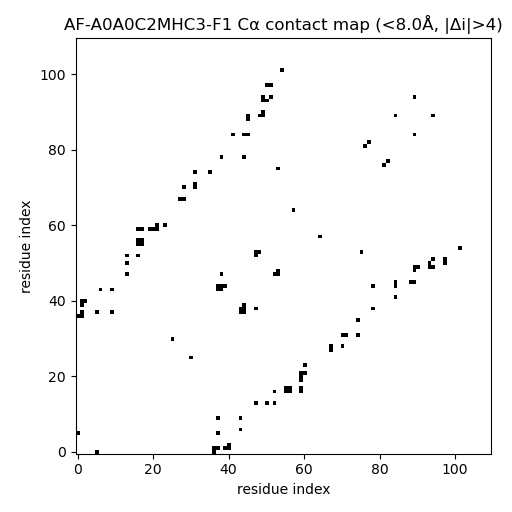4.19 94 LYS A N 1
ATOM 769 C CA . LYS A 1 94 ? -4.778 -6.023 10.753 1.00 94.19 94 LYS A CA 1
ATOM 770 C C . LYS A 1 94 ? -3.384 -5.428 10.896 1.00 94.19 94 LYS A C 1
ATOM 772 O O . LYS A 1 94 ? -2.433 -5.979 10.364 1.00 94.19 94 LYS A O 1
ATOM 777 N N . LEU A 1 95 ? -3.224 -4.348 11.663 1.00 92.69 95 LEU A N 1
ATOM 778 C CA . LEU A 1 95 ? -1.896 -3.775 11.915 1.00 92.69 95 LEU A CA 1
ATOM 779 C C . LEU A 1 95 ? -0.953 -4.785 12.583 1.00 92.69 95 LEU A C 1
ATOM 781 O O . LEU A 1 95 ? 0.211 -4.889 12.203 1.00 92.69 95 LEU A O 1
ATOM 785 N N . THR A 1 96 ? -1.459 -5.556 13.546 1.00 95.88 96 THR A N 1
ATOM 786 C CA . THR A 1 96 ? -0.680 -6.602 14.220 1.00 95.88 96 THR A CA 1
ATOM 787 C C . THR A 1 96 ? -0.284 -7.715 13.249 1.00 95.88 96 THR A C 1
ATOM 789 O O . THR A 1 96 ? 0.853 -8.183 13.281 1.00 95.88 96 THR A O 1
ATOM 792 N N . GLU A 1 97 ? -1.200 -8.139 12.379 1.00 95.25 97 GLU A N 1
ATOM 793 C CA . GLU A 1 97 ? -0.932 -9.129 11.329 1.00 95.25 97 GLU A CA 1
ATOM 794 C C . GLU A 1 97 ? 0.114 -8.626 10.330 1.00 95.25 97 GLU A C 1
ATOM 796 O O . GLU A 1 97 ? 1.076 -9.338 10.051 1.00 95.25 97 GLU A O 1
ATOM 801 N N . ASN A 1 98 ? -0.011 -7.378 9.880 1.00 93.12 98 ASN A N 1
ATOM 802 C CA . ASN A 1 98 ? 0.911 -6.740 8.941 1.00 93.12 98 ASN A CA 1
ATOM 803 C C . ASN A 1 98 ? 2.336 -6.663 9.510 1.00 93.12 98 ASN A C 1
ATOM 805 O O . ASN A 1 98 ? 3.307 -6.971 8.821 1.00 93.12 98 ASN A O 1
ATOM 809 N N . VAL A 1 99 ? 2.481 -6.299 10.790 1.00 92.19 99 VAL A N 1
ATOM 810 C CA . VAL A 1 99 ? 3.791 -6.289 11.460 1.00 92.19 99 VAL A CA 1
ATOM 811 C C . VAL A 1 99 ? 4.358 -7.704 11.571 1.00 92.19 99 VAL A C 1
ATOM 813 O O . VAL A 1 99 ? 5.536 -7.902 11.281 1.00 92.19 99 VAL A O 1
ATOM 816 N N . LYS A 1 100 ? 3.539 -8.699 11.938 1.00 94.19 100 LYS A N 1
ATOM 817 C CA . LYS A 1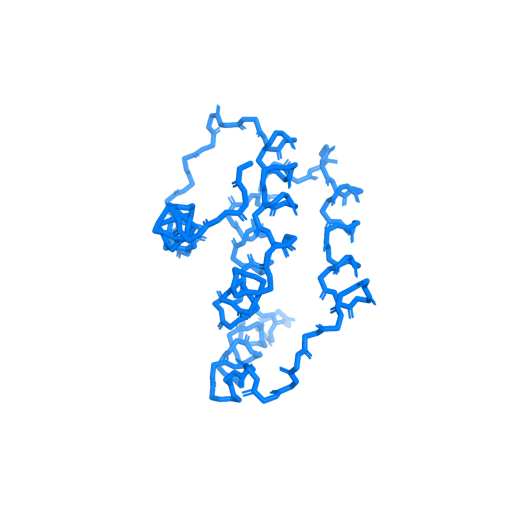 100 ? 3.972 -10.107 11.997 1.00 94.19 100 LYS A CA 1
ATOM 818 C C . LYS A 1 100 ? 4.432 -10.623 10.636 1.00 94.19 100 LYS A C 1
ATOM 820 O O . LYS A 1 100 ? 5.442 -11.314 10.574 1.00 94.19 100 LYS A O 1
ATOM 825 N N . GLU A 1 101 ? 3.721 -10.284 9.564 1.00 91.81 101 GLU A N 1
ATOM 826 C CA . GLU A 1 101 ? 4.092 -10.634 8.190 1.00 91.81 101 GLU A CA 1
ATOM 827 C C . GLU A 1 101 ? 5.470 -10.069 7.828 1.00 91.81 101 GLU A C 1
ATOM 829 O O . GLU A 1 101 ? 6.352 -10.816 7.405 1.00 91.81 101 GLU A O 1
ATOM 834 N N . ILE A 1 102 ? 5.686 -8.771 8.066 1.00 91.12 102 ILE A N 1
ATOM 835 C CA . ILE A 1 102 ? 6.978 -8.120 7.818 1.00 91.12 102 ILE A CA 1
ATOM 836 C C . ILE A 1 102 ? 8.072 -8.789 8.649 1.00 91.12 102 ILE A C 1
ATOM 838 O O . ILE A 1 102 ? 9.109 -9.164 8.107 1.00 91.12 102 ILE A O 1
ATOM 842 N N . MET A 1 103 ? 7.841 -8.968 9.953 1.00 92.12 103 MET A N 1
ATOM 843 C CA . MET A 1 103 ? 8.814 -9.599 10.839 1.00 92.12 103 MET A CA 1
ATOM 844 C C . MET A 1 103 ? 9.182 -10.987 10.332 1.00 92.12 103 MET A C 1
ATOM 846 O O . MET A 1 103 ? 10.359 -11.219 10.107 1.00 92.12 103 MET A O 1
ATOM 850 N N . ASN A 1 104 ? 8.209 -11.855 10.059 1.00 91.69 104 ASN A N 1
ATOM 851 C CA . ASN A 1 104 ? 8.461 -13.212 9.574 1.00 91.69 104 ASN A CA 1
ATOM 852 C C . ASN A 1 104 ? 9.255 -13.224 8.262 1.00 91.69 104 ASN A C 1
ATOM 854 O O . ASN A 1 104 ? 10.148 -14.048 8.102 1.00 91.69 104 ASN A O 1
ATOM 858 N N . ASN A 1 105 ? 8.985 -12.301 7.340 1.00 87.75 105 ASN A N 1
ATOM 859 C CA . ASN A 1 105 ? 9.672 -12.271 6.049 1.00 87.75 105 ASN A CA 1
ATOM 860 C C . ASN A 1 105 ? 11.115 -11.740 6.129 1.00 87.75 105 ASN A C 1
ATOM 862 O O . ASN A 1 105 ? 11.903 -12.006 5.224 1.00 87.75 105 ASN A O 1
ATOM 866 N N . TYR A 1 106 ? 11.486 -11.038 7.206 1.00 82.44 106 TYR A N 1
ATOM 867 C CA . TYR A 1 106 ? 12.839 -10.496 7.394 1.00 82.44 106 TYR A CA 1
ATOM 868 C C . TYR A 1 106 ? 13.602 -11.081 8.595 1.00 82.44 106 TYR A C 1
ATOM 870 O O . TYR A 1 106 ? 14.817 -10.920 8.674 1.00 82.44 106 TYR A O 1
ATOM 878 N N . SER A 1 107 ? 12.946 -11.805 9.506 1.00 73.69 107 SER A N 1
ATOM 879 C CA . SER A 1 107 ? 13.569 -12.410 10.693 1.00 73.69 107 SER A CA 1
ATOM 880 C C . SER A 1 107 ? 14.315 -13.716 10.406 1.00 73.69 107 SER A C 1
ATOM 882 O O . SER A 1 107 ? 15.048 -14.186 11.272 1.00 73.69 107 SER A O 1
ATOM 884 N N . PHE A 1 108 ? 14.159 -14.301 9.212 1.00 56.47 108 PHE A N 1
ATOM 885 C CA . PHE A 1 108 ? 14.866 -15.524 8.797 1.00 56.47 108 PHE A CA 1
ATOM 886 C C . PHE A 1 108 ? 16.127 -15.278 7.953 1.00 56.47 108 PHE A C 1
ATOM 888 O O . PHE A 1 108 ? 16.732 -16.233 7.474 1.00 56.47 108 PHE A O 1
ATOM 895 N N . HIS A 1 109 ? 16.580 -14.030 7.815 1.00 52.50 109 HIS A N 1
ATOM 896 C CA . HIS A 1 109 ? 17.927 -13.748 7.317 1.00 52.50 109 HIS A CA 1
ATOM 897 C C . HIS A 1 109 ? 18.908 -13.673 8.491 1.00 52.50 109 HIS A C 1
ATOM 899 O O . HIS A 1 109 ? 19.180 -12.600 9.029 1.00 52.50 109 HIS A O 1
ATOM 905 N N . LYS A 1 110 ? 19.403 -14.847 8.892 1.00 41.31 110 LYS A N 1
ATOM 906 C CA . LYS A 1 110 ? 20.604 -15.018 9.710 1.00 41.31 110 LYS A CA 1
ATOM 907 C C . LYS A 1 110 ? 21.691 -15.661 8.860 1.00 41.31 1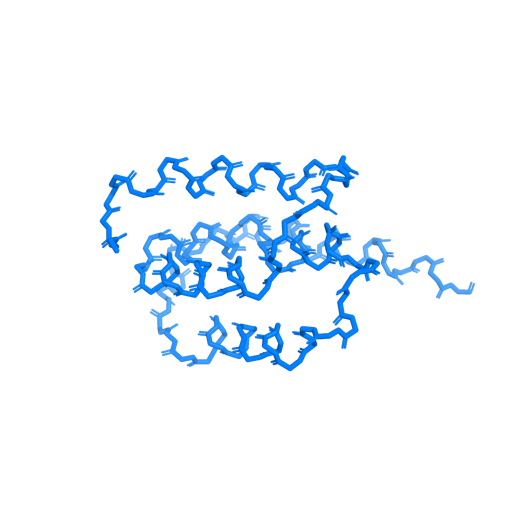10 LYS A C 1
ATOM 909 O O . LYS A 1 110 ? 21.325 -16.527 8.035 1.00 41.31 110 LYS A O 1
#

pLDDT: mean 84.49, std 11.13, range [41.31, 96.38]

Secondary structure (DSSP, 8-state):
--STHHHHHHHHHHHHHHS------S-HHHHHHHHHHHHTSHHHHHHHHHTTHHHHHHHHHGGGGGGTHHHHHHHHHIIIIIS---GGGS-HHHHHHHHHHHHHHHTT--

Nearest PDB structures (foldseek):
  7uwb-assembly1_m  TM=2.453E-01  e=4.705E+00  Citrus x limon

Radius of gyration: 13.97 Å; Cα contacts (8 Å, |Δi|>4): 66; chains: 1; bounding box: 37×30×34 Å

Organism: Thelohanellus kitauei (NCBI:txid669202)

Mean predicted aligned error: 6.0 Å

Foldseek 3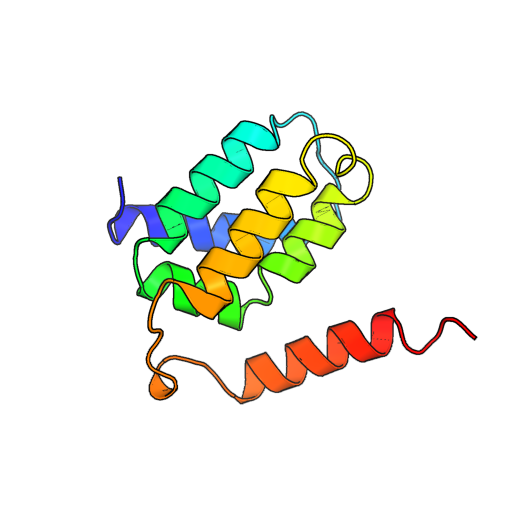Di:
DADPVCLVVLVVVLVVLQDLPQPPPDDVVVVLVVLLSHVVHQLSLLVCVLSLNLVSNCSSCVVPCPVCVVSSVVSVCCSPPVDDHPPVSHDVVSNVVSVVVVCVVPVPPD